Protein AF-A0AA39SZL5-F1 (afdb_monomer_lite)

Structure (mmCIF, N/CA/C/O backbone):
data_AF-A0AA39SZL5-F1
#
_entry.id   AF-A0AA39SZL5-F1
#
loop_
_atom_site.group_PDB
_atom_site.id
_atom_site.type_symbol
_atom_site.label_atom_id
_atom_site.label_alt_id
_atom_site.label_comp_id
_atom_site.label_asym_id
_atom_site.label_entity_id
_atom_site.label_seq_id
_atom_site.pdbx_PDB_ins_code
_atom_site.Cartn_x
_atom_site.Cartn_y
_atom_site.Cartn_z
_atom_site.occupancy
_atom_site.B_iso_or_equiv
_atom_site.auth_seq_id
_atom_site.auth_comp_id
_atom_site.auth_asym_id
_atom_site.auth_atom_id
_atom_site.pdbx_PDB_model_num
ATOM 1 N N . MET A 1 1 ? 24.197 2.209 -47.113 1.00 43.38 1 MET A N 1
ATOM 2 C CA . MET A 1 1 ? 23.077 3.140 -46.863 1.00 43.38 1 MET A CA 1
ATOM 3 C C . MET A 1 1 ? 22.555 2.832 -45.471 1.00 43.38 1 MET A C 1
ATOM 5 O O . MET A 1 1 ? 21.836 1.860 -45.314 1.00 43.38 1 MET A O 1
ATOM 9 N N . GLY A 1 2 ? 23.031 3.547 -44.449 1.00 51.88 2 GLY A N 1
ATOM 10 C CA . GLY A 1 2 ? 22.530 3.372 -43.086 1.00 51.88 2 GLY A CA 1
ATOM 11 C C . GLY A 1 2 ? 21.248 4.175 -42.947 1.00 51.88 2 GLY A C 1
ATOM 12 O O . GLY A 1 2 ? 21.309 5.394 -42.823 1.00 51.88 2 GLY A O 1
ATOM 13 N N . SER A 1 3 ? 20.095 3.523 -43.061 1.00 55.16 3 SER A N 1
ATOM 14 C CA . SER A 1 3 ? 18.816 4.147 -42.741 1.00 55.16 3 SER A CA 1
ATOM 15 C C . SER A 1 3 ? 18.801 4.426 -41.243 1.00 55.16 3 SER A C 1
ATOM 17 O O . SER A 1 3 ? 18.588 3.523 -40.440 1.00 55.16 3 SER A O 1
ATOM 19 N N . SER A 1 4 ? 19.071 5.676 -40.876 1.00 61.16 4 SER A N 1
ATOM 20 C CA . SER A 1 4 ? 18.769 6.232 -39.560 1.00 61.16 4 SER A CA 1
ATOM 21 C C . SER A 1 4 ? 17.246 6.293 -39.413 1.00 61.16 4 SER A C 1
ATOM 23 O O . SER A 1 4 ? 16.648 7.363 -39.513 1.00 61.16 4 SER A O 1
ATOM 25 N N . SER A 1 5 ? 16.604 5.134 -39.271 1.00 70.81 5 SER A N 1
ATOM 26 C CA . SER A 1 5 ? 15.200 5.055 -38.893 1.00 70.81 5 SER A CA 1
ATOM 27 C C . SER A 1 5 ? 15.112 5.554 -37.460 1.00 70.81 5 SER A C 1
ATOM 29 O O . SER A 1 5 ? 15.676 4.952 -36.548 1.00 70.81 5 SER A O 1
ATOM 31 N N . VAL A 1 6 ? 14.479 6.711 -37.288 1.00 81.31 6 VAL A N 1
ATOM 32 C CA . VAL A 1 6 ? 14.141 7.233 -35.968 1.00 81.31 6 VAL A CA 1
ATOM 33 C C . VAL A 1 6 ? 13.272 6.176 -35.295 1.00 81.31 6 VAL A C 1
ATOM 35 O O . VAL A 1 6 ? 12.199 5.870 -35.802 1.00 81.31 6 VAL A O 1
ATOM 38 N N . ILE A 1 7 ? 13.773 5.590 -34.208 1.00 84.69 7 ILE A N 1
ATOM 39 C CA . ILE A 1 7 ? 13.018 4.627 -33.405 1.00 84.69 7 ILE A CA 1
ATOM 40 C C . ILE A 1 7 ? 11.883 5.396 -32.730 1.00 84.69 7 ILE A C 1
ATOM 42 O O . ILE A 1 7 ? 12.132 6.446 -32.123 1.00 84.69 7 ILE A O 1
ATOM 46 N N . SER A 1 8 ? 10.650 4.906 -32.849 1.00 90.31 8 SER A N 1
ATOM 47 C CA . SER A 1 8 ? 9.512 5.544 -32.186 1.00 90.31 8 SER A CA 1
ATOM 48 C C . SER A 1 8 ? 9.460 5.174 -30.695 1.00 90.31 8 SER A C 1
ATOM 50 O O . SER A 1 8 ? 9.896 4.087 -30.304 1.00 90.31 8 SER A O 1
ATOM 52 N N . PRO A 1 9 ? 8.925 6.046 -29.823 1.00 90.94 9 PRO A N 1
ATOM 53 C CA . PRO A 1 9 ? 8.702 5.705 -28.418 1.00 90.94 9 PRO A CA 1
ATOM 54 C C . PRO A 1 9 ? 7.874 4.425 -28.227 1.00 90.94 9 PRO A C 1
ATOM 56 O O . PRO A 1 9 ? 8.140 3.658 -27.305 1.00 90.94 9 PRO A O 1
ATOM 59 N N . GLU A 1 10 ? 6.904 4.168 -29.105 1.00 91.94 10 GLU A N 1
ATOM 60 C CA . GLU A 1 10 ? 6.053 2.979 -29.070 1.00 91.94 10 GLU A CA 1
ATOM 61 C C . GLU A 1 10 ? 6.851 1.695 -29.332 1.00 91.94 10 GLU A C 1
ATOM 63 O O . GLU A 1 10 ? 6.691 0.725 -28.593 1.00 91.94 10 GLU A O 1
ATOM 68 N N . GLU A 1 11 ? 7.756 1.709 -30.317 1.00 88.88 11 GLU A N 1
ATOM 69 C CA . GLU A 1 11 ? 8.648 0.578 -30.621 1.00 88.88 11 GLU A CA 1
ATOM 70 C C . GLU A 1 11 ? 9.566 0.254 -29.433 1.00 88.88 11 GLU A C 1
ATOM 72 O O . GLU A 1 11 ? 9.794 -0.913 -29.104 1.00 88.88 11 GLU A O 1
ATOM 77 N N . VAL A 1 12 ? 10.061 1.285 -28.739 1.00 89.19 12 VAL A N 1
ATOM 78 C CA . VAL A 1 12 ? 10.860 1.102 -27.518 1.00 89.19 12 VAL A CA 1
ATOM 79 C C . VAL A 1 12 ? 10.017 0.480 -26.407 1.00 89.19 12 VAL A C 1
ATOM 81 O O . VAL A 1 12 ? 10.463 -0.465 -25.759 1.00 89.19 12 VAL A O 1
ATOM 84 N N . LEU A 1 13 ? 8.804 0.987 -26.176 1.00 88.81 13 LEU A N 1
ATOM 85 C CA . LEU A 1 13 ? 7.923 0.474 -25.125 1.00 88.81 13 LEU A CA 1
ATOM 86 C C . LEU A 1 13 ? 7.527 -0.984 -25.372 1.00 88.81 13 LEU A C 1
ATOM 88 O O . LEU A 1 13 ? 7.577 -1.785 -24.440 1.00 88.81 13 LEU A O 1
ATOM 92 N N . GLU A 1 14 ? 7.195 -1.345 -26.612 1.00 91.06 14 GLU A N 1
ATOM 93 C CA . GLU A 1 14 ? 6.883 -2.726 -26.985 1.00 91.06 14 GLU A CA 1
ATOM 94 C C . GLU A 1 14 ? 8.084 -3.653 -26.745 1.00 91.06 14 GLU A C 1
ATOM 96 O O . GLU A 1 14 ? 7.936 -4.714 -26.134 1.00 91.06 14 GLU A O 1
ATOM 101 N N . SER A 1 15 ? 9.294 -3.227 -27.125 1.00 90.50 15 SER A N 1
ATOM 102 C CA . SER A 1 15 ? 10.520 -3.978 -26.830 1.00 90.50 15 SER A CA 1
ATOM 103 C C . SER A 1 15 ? 10.723 -4.184 -25.324 1.00 90.50 15 SER A C 1
ATOM 105 O O . SER A 1 15 ? 10.996 -5.305 -24.900 1.00 90.50 15 SER A O 1
ATOM 107 N N . LEU A 1 16 ? 10.544 -3.135 -24.511 1.00 90.12 16 LEU A N 1
ATOM 108 C CA . LEU A 1 16 ? 10.714 -3.187 -23.049 1.00 90.12 16 LEU A CA 1
ATOM 109 C C . LEU A 1 16 ? 9.665 -4.061 -22.344 1.00 90.12 16 LEU A C 1
ATOM 111 O O . LEU A 1 16 ? 9.911 -4.603 -21.261 1.00 90.12 16 LEU A O 1
ATOM 115 N N . MET A 1 17 ? 8.461 -4.149 -22.910 1.00 89.06 17 MET A N 1
ATOM 116 C CA . MET A 1 17 ? 7.420 -5.048 -22.416 1.00 89.06 17 MET A CA 1
ATOM 117 C C . MET A 1 17 ? 7.757 -6.506 -22.738 1.00 89.06 17 MET A C 1
ATOM 119 O O . MET A 1 17 ? 7.555 -7.375 -21.892 1.00 89.06 17 MET A O 1
ATOM 123 N N . ASN A 1 18 ? 8.302 -6.768 -23.927 1.00 92.31 18 ASN A N 1
ATOM 124 C CA . ASN A 1 18 ? 8.603 -8.119 -24.398 1.00 92.31 18 ASN A CA 1
ATOM 125 C C . ASN A 1 18 ? 9.893 -8.708 -23.806 1.00 92.31 18 ASN A C 1
ATOM 127 O O . ASN A 1 18 ? 9.981 -9.921 -23.622 1.00 92.31 18 ASN A O 1
ATOM 131 N N . ASP A 1 19 ? 10.890 -7.878 -23.492 1.00 93.69 19 ASP A N 1
ATOM 132 C CA . ASP A 1 19 ? 12.176 -8.326 -22.939 1.00 93.69 19 ASP A CA 1
ATOM 133 C C . ASP A 1 19 ? 12.175 -8.498 -21.404 1.00 93.69 19 ASP A C 1
ATOM 135 O O . ASP A 1 19 ? 13.172 -8.927 -20.819 1.00 93.69 19 ASP A O 1
ATOM 139 N N . GLY A 1 20 ? 11.051 -8.193 -20.743 1.00 93.06 20 GLY A N 1
ATOM 140 C CA . GLY A 1 20 ? 10.882 -8.326 -19.294 1.00 93.06 20 GLY A CA 1
ATOM 141 C C . GLY A 1 20 ? 11.492 -7.183 -18.471 1.00 93.06 20 GLY A C 1
ATOM 142 O O . GLY A 1 20 ? 11.515 -7.252 -17.233 1.00 93.06 20 GLY A O 1
ATOM 143 N N . THR A 1 21 ? 11.966 -6.108 -19.107 1.00 94.25 21 THR A N 1
ATOM 144 C CA . THR A 1 21 ? 12.526 -4.935 -18.418 1.00 94.25 21 THR A CA 1
ATOM 145 C C . THR A 1 21 ? 11.478 -4.239 -17.555 1.00 94.25 21 THR A C 1
ATOM 147 O O . THR A 1 21 ? 11.770 -3.878 -16.410 1.00 94.25 21 THR A O 1
ATOM 150 N N . ILE A 1 22 ? 10.241 -4.101 -18.047 1.00 93.12 22 ILE A N 1
ATOM 151 C CA . ILE A 1 22 ? 9.136 -3.504 -17.277 1.00 93.12 22 ILE A CA 1
ATOM 152 C C . ILE A 1 22 ? 8.839 -4.306 -16.006 1.00 93.12 22 ILE A C 1
ATOM 154 O O . ILE A 1 22 ? 8.689 -3.727 -14.927 1.00 93.12 22 ILE A O 1
ATOM 158 N N . ASP A 1 23 ? 8.807 -5.633 -16.094 1.00 93.06 23 ASP A N 1
ATOM 159 C CA . ASP A 1 23 ? 8.558 -6.477 -14.924 1.00 93.06 23 ASP A CA 1
ATOM 160 C C . ASP A 1 23 ? 9.740 -6.460 -13.950 1.00 93.06 23 ASP A C 1
ATOM 162 O O . ASP A 1 23 ? 9.545 -6.402 -12.734 1.00 93.06 23 ASP A O 1
ATOM 166 N N . SER A 1 24 ? 10.970 -6.384 -14.465 1.00 96.00 24 SER A N 1
ATOM 167 C CA . SER A 1 24 ? 12.172 -6.185 -13.649 1.00 96.00 24 SER A CA 1
ATOM 168 C C . SER A 1 24 ? 12.139 -4.853 -12.888 1.00 96.00 24 SER A C 1
ATOM 170 O O . SER A 1 24 ? 12.507 -4.795 -11.711 1.00 96.00 24 SER A O 1
ATOM 172 N N . LEU A 1 25 ? 11.671 -3.778 -13.529 1.00 95.06 25 LEU A N 1
ATOM 173 C CA . LEU A 1 25 ? 11.445 -2.473 -12.901 1.00 95.06 25 LEU A CA 1
ATOM 174 C C . LEU A 1 25 ? 10.373 -2.555 -11.808 1.00 95.06 25 LEU A C 1
ATOM 176 O O . LEU A 1 25 ? 10.621 -2.123 -10.681 1.00 95.06 25 LEU A O 1
ATOM 180 N N . ARG A 1 26 ? 9.219 -3.169 -12.095 1.00 95.56 26 ARG A N 1
ATOM 181 C CA . ARG A 1 26 ? 8.149 -3.388 -11.105 1.00 95.56 26 ARG A CA 1
ATOM 182 C C . ARG A 1 26 ? 8.651 -4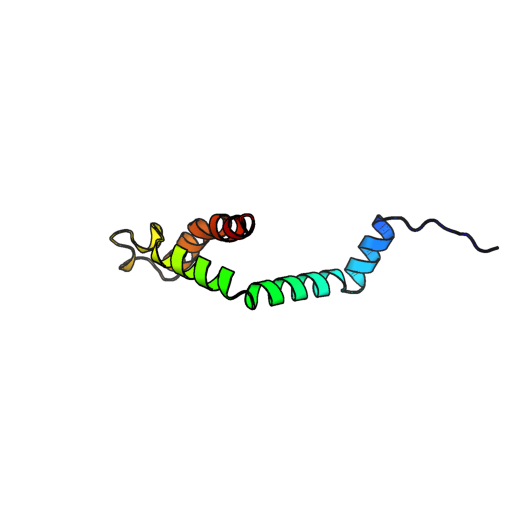.171 -9.896 1.00 95.56 26 ARG A C 1
ATOM 184 O O . ARG A 1 26 ? 8.380 -3.782 -8.761 1.00 95.56 26 ARG A O 1
ATOM 191 N N . LEU A 1 27 ? 9.426 -5.231 -10.119 1.00 97.00 27 LEU A N 1
ATOM 192 C CA . LEU A 1 27 ? 10.004 -6.035 -9.045 1.00 97.00 27 LEU A CA 1
ATOM 193 C C . LEU A 1 27 ? 10.967 -5.218 -8.174 1.00 97.00 27 LEU A C 1
ATOM 195 O O . LEU A 1 27 ? 10.909 -5.314 -6.947 1.00 97.00 27 LEU A O 1
ATOM 199 N N . LYS A 1 28 ? 11.822 -4.383 -8.780 1.00 96.88 28 LYS A N 1
ATOM 200 C CA . LYS A 1 28 ? 12.709 -3.475 -8.035 1.00 96.88 28 LYS A CA 1
ATOM 201 C C . LYS A 1 28 ? 11.917 -2.503 -7.161 1.00 96.88 28 LYS A C 1
ATOM 203 O O . LYS A 1 28 ? 12.252 -2.365 -5.987 1.00 96.88 28 LYS A O 1
ATOM 208 N N . ILE A 1 29 ? 10.853 -1.898 -7.696 1.00 94.62 29 ILE A N 1
ATOM 209 C CA . ILE A 1 29 ? 9.968 -1.004 -6.933 1.00 94.62 29 ILE A CA 1
ATOM 210 C C . ILE A 1 29 ? 9.351 -1.761 -5.753 1.00 94.62 29 ILE A C 1
ATOM 212 O O . ILE A 1 29 ? 9.472 -1.318 -4.615 1.00 94.62 29 ILE A O 1
ATOM 216 N N . ILE A 1 30 ? 8.761 -2.938 -5.989 1.00 94.00 30 ILE A N 1
ATOM 217 C CA . ILE A 1 30 ? 8.171 -3.772 -4.929 1.00 94.00 30 ILE A CA 1
ATOM 218 C C . ILE A 1 30 ? 9.198 -4.087 -3.838 1.00 94.00 30 ILE A C 1
ATOM 220 O O . ILE A 1 30 ? 8.884 -3.989 -2.654 1.00 94.00 30 ILE A O 1
ATOM 224 N N . ASN A 1 31 ? 10.424 -4.452 -4.211 1.00 96.38 31 ASN A N 1
ATOM 225 C CA . ASN A 1 31 ? 11.472 -4.773 -3.246 1.00 96.38 31 ASN A CA 1
ATOM 226 C C . ASN A 1 31 ? 11.888 -3.551 -2.418 1.00 96.38 31 ASN A C 1
ATOM 228 O O . ASN A 1 31 ? 12.048 -3.674 -1.206 1.00 96.38 31 ASN A O 1
ATOM 232 N N . GLN A 1 32 ? 12.003 -2.372 -3.036 1.00 94.50 32 GLN A N 1
ATOM 233 C CA . GLN A 1 32 ? 12.274 -1.128 -2.312 1.00 94.50 32 GLN A CA 1
ATOM 234 C C . GLN A 1 32 ? 11.136 -0.760 -1.355 1.00 94.50 32 GLN A C 1
ATOM 236 O O . GLN A 1 32 ? 11.403 -0.368 -0.223 1.00 94.50 32 GLN A O 1
ATOM 241 N N . LEU A 1 33 ? 9.878 -0.933 -1.771 1.00 91.12 33 LEU A N 1
ATOM 242 C CA . LEU A 1 33 ? 8.716 -0.712 -0.906 1.00 91.12 33 LEU A CA 1
ATOM 243 C C . LEU A 1 33 ? 8.709 -1.671 0.285 1.00 91.12 33 LEU A C 1
ATOM 245 O O . LEU A 1 33 ? 8.511 -1.240 1.415 1.00 91.12 33 LEU A O 1
ATOM 249 N N . LYS A 1 34 ? 8.971 -2.961 0.046 1.00 89.69 34 LYS A N 1
ATOM 250 C CA . LYS A 1 34 ? 9.042 -3.984 1.100 1.00 89.69 34 LYS A CA 1
ATOM 251 C C . LYS A 1 34 ? 10.162 -3.722 2.105 1.00 89.69 34 LYS A C 1
ATOM 253 O O . LYS A 1 34 ? 9.993 -4.032 3.277 1.00 89.69 34 LYS A O 1
ATOM 258 N N . ALA A 1 35 ? 11.292 -3.185 1.648 1.00 93.94 35 ALA A N 1
ATOM 259 C CA . ALA A 1 35 ? 12.432 -2.846 2.496 1.00 93.94 35 ALA A CA 1
ATOM 260 C C . ALA A 1 35 ? 12.287 -1.484 3.202 1.00 93.94 35 ALA A C 1
ATOM 262 O O . ALA A 1 35 ? 13.133 -1.129 4.021 1.00 93.94 35 ALA A O 1
ATOM 263 N N . ASN A 1 36 ? 11.248 -0.704 2.885 1.00 93.19 36 ASN A N 1
ATOM 264 C CA . ASN A 1 36 ? 11.029 0.600 3.493 1.00 93.19 36 ASN A CA 1
ATOM 265 C C . ASN A 1 36 ? 10.414 0.444 4.895 1.00 93.19 36 ASN A C 1
ATOM 267 O O . ASN A 1 36 ? 9.198 0.349 5.071 1.00 93.19 36 ASN A O 1
ATOM 271 N N . GLU A 1 37 ? 11.287 0.430 5.899 1.00 93.50 37 GLU A N 1
ATOM 272 C CA . GLU A 1 37 ? 10.920 0.309 7.311 1.00 93.50 37 GLU A CA 1
ATOM 273 C C . GLU A 1 37 ? 10.055 1.470 7.813 1.00 93.50 37 GLU A C 1
ATOM 275 O O . GLU A 1 37 ? 9.158 1.260 8.627 1.00 93.50 37 GLU A O 1
ATOM 2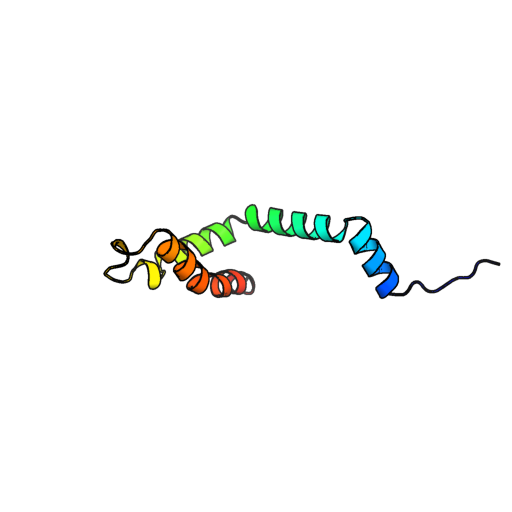80 N N . GLU A 1 38 ? 10.276 2.685 7.315 1.00 91.00 38 GLU A N 1
ATOM 281 C CA . GLU A 1 38 ? 9.475 3.851 7.688 1.00 91.00 38 GLU A CA 1
ATOM 282 C C . GLU A 1 38 ? 8.028 3.699 7.213 1.00 91.00 38 GLU A C 1
ATOM 284 O O . GLU A 1 38 ? 7.103 3.806 8.017 1.00 91.00 38 GLU A O 1
ATOM 289 N N . LEU A 1 39 ? 7.830 3.335 5.943 1.00 90.94 39 LEU A N 1
ATOM 290 C CA . LEU A 1 39 ? 6.509 3.060 5.380 1.00 90.94 39 LEU A CA 1
ATOM 291 C C . LEU A 1 39 ? 5.801 1.933 6.139 1.00 90.94 39 LEU A C 1
ATOM 293 O O . LEU A 1 39 ? 4.609 2.035 6.441 1.00 90.94 39 LEU A O 1
ATOM 297 N N . LYS A 1 40 ? 6.535 0.870 6.487 1.00 92.25 40 LYS A N 1
ATOM 298 C CA . LYS A 1 40 ? 6.010 -0.231 7.302 1.00 92.25 40 LYS A CA 1
ATOM 299 C C . LYS A 1 40 ? 5.539 0.269 8.669 1.00 92.25 40 LYS A C 1
ATOM 301 O O . LYS A 1 40 ? 4.420 -0.035 9.074 1.00 92.25 40 LYS A O 1
ATOM 306 N N . ASN A 1 41 ? 6.357 1.059 9.360 1.00 93.31 41 ASN A N 1
ATOM 307 C CA . ASN A 1 41 ? 6.029 1.588 10.683 1.00 93.31 41 ASN A CA 1
ATOM 308 C C . ASN A 1 41 ? 4.839 2.553 10.639 1.00 93.31 41 ASN A C 1
ATOM 310 O O . ASN A 1 41 ? 3.976 2.495 11.512 1.00 93.31 41 ASN A O 1
ATOM 314 N N . THR A 1 42 ? 4.756 3.403 9.616 1.00 92.12 42 THR A N 1
ATOM 315 C CA . THR A 1 42 ? 3.598 4.276 9.385 1.00 92.12 42 THR A CA 1
ATOM 316 C C . THR A 1 42 ? 2.334 3.453 9.149 1.00 92.12 42 THR A C 1
ATOM 318 O O . THR A 1 42 ? 1.331 3.684 9.816 1.00 92.12 42 THR A O 1
ATOM 321 N N . THR A 1 43 ? 2.398 2.424 8.298 1.00 93.38 43 THR A N 1
ATOM 322 C CA . THR A 1 43 ? 1.265 1.515 8.045 1.00 93.38 43 THR A CA 1
ATOM 323 C C . THR A 1 43 ? 0.776 0.845 9.333 1.00 93.38 43 THR A C 1
ATOM 325 O O . THR A 1 43 ? -0.428 0.792 9.574 1.00 93.38 43 THR A O 1
ATOM 328 N N . 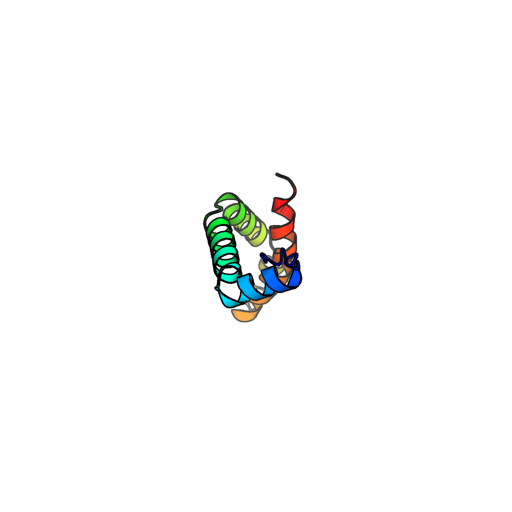ILE A 1 44 ? 1.695 0.377 10.188 1.00 94.19 44 ILE A N 1
ATOM 329 C CA . ILE A 1 44 ? 1.359 -0.225 11.489 1.00 94.19 44 ILE A CA 1
ATOM 330 C C . ILE A 1 44 ? 0.650 0.791 12.389 1.00 94.19 44 ILE A C 1
ATOM 332 O O . ILE A 1 44 ? -0.439 0.502 12.876 1.00 94.19 44 ILE A O 1
ATOM 336 N N . LYS A 1 45 ? 1.212 1.994 12.558 1.00 94.62 45 LYS A N 1
ATOM 337 C CA . LYS A 1 45 ? 0.601 3.049 13.387 1.00 94.62 45 LYS A CA 1
ATOM 338 C C . LYS A 1 45 ? -0.799 3.424 12.906 1.00 94.62 45 LYS A C 1
ATOM 340 O O . LYS A 1 45 ? -1.699 3.626 13.715 1.00 94.62 45 LYS A O 1
ATOM 345 N N . MET A 1 46 ? -0.999 3.506 11.592 1.00 94.44 46 MET A N 1
ATOM 346 C CA . MET A 1 46 ? -2.310 3.813 11.020 1.00 94.44 46 MET A CA 1
ATOM 347 C C . MET A 1 46 ? -3.303 2.665 11.224 1.00 94.44 46 MET A C 1
ATOM 349 O O . MET A 1 46 ? -4.469 2.922 11.509 1.00 94.44 46 MET A O 1
ATOM 353 N N . ALA A 1 47 ? -2.851 1.410 11.155 1.00 94.25 47 ALA A N 1
ATOM 354 C CA . ALA A 1 47 ? -3.678 0.254 11.489 1.00 94.25 47 ALA A CA 1
ATOM 355 C C . ALA A 1 47 ? -4.069 0.228 12.974 1.00 94.25 47 ALA A C 1
ATOM 357 O O . ALA A 1 47 ? -5.230 -0.008 13.291 1.00 94.25 47 ALA A O 1
ATOM 358 N N . GLU A 1 48 ? -3.149 0.547 13.886 1.00 94.06 48 GLU A N 1
ATOM 359 C CA . GLU A 1 48 ? -3.452 0.682 15.320 1.00 94.06 48 GLU A CA 1
ATOM 360 C C . GLU A 1 48 ? -4.511 1.766 15.589 1.00 94.06 48 GLU A C 1
ATOM 362 O O . GLU A 1 48 ? -5.321 1.636 16.505 1.00 94.06 48 GLU A O 1
ATOM 367 N N . GLN A 1 49 ? -4.545 2.812 14.760 1.00 94.50 49 GLN A N 1
ATOM 368 C CA . GLN A 1 49 ? -5.512 3.912 14.827 1.00 94.50 49 GLN A CA 1
ATOM 369 C C . GLN A 1 49 ? -6.756 3.707 13.941 1.00 94.50 49 GLN A C 1
ATOM 371 O O . GLN A 1 49 ? -7.621 4.584 13.899 1.00 94.50 49 GLN A O 1
ATOM 376 N N . SER A 1 50 ? -6.870 2.569 13.246 1.00 95.56 50 SER A N 1
ATOM 377 C CA . SER A 1 50 ? -7.958 2.283 12.301 1.00 95.56 50 SER A CA 1
ATOM 378 C C . SER A 1 50 ? -9.316 2.387 12.981 1.00 95.56 50 SER A C 1
ATOM 380 O O . SER A 1 50 ? -9.548 1.783 14.032 1.00 95.56 50 SER A O 1
ATOM 382 N N . LYS A 1 51 ? -10.257 3.107 12.364 1.00 93.88 51 LYS A N 1
ATOM 383 C CA . LYS A 1 51 ? -11.627 3.169 12.881 1.00 93.88 51 LYS A CA 1
ATOM 384 C C . LYS A 1 51 ? -12.312 1.824 12.717 1.00 93.88 51 LYS A C 1
ATOM 386 O O . LYS A 1 51 ? -13.042 1.418 13.615 1.00 93.88 51 LYS A O 1
ATOM 391 N N . VAL A 1 52 ? -12.054 1.129 11.607 1.00 93.56 52 VAL A N 1
ATOM 392 C CA . VAL A 1 52 ? -12.615 -0.201 11.340 1.00 93.56 52 VAL A CA 1
ATOM 393 C C . VAL A 1 52 ? -12.216 -1.182 12.441 1.00 93.56 52 VAL A C 1
ATOM 395 O O . VAL A 1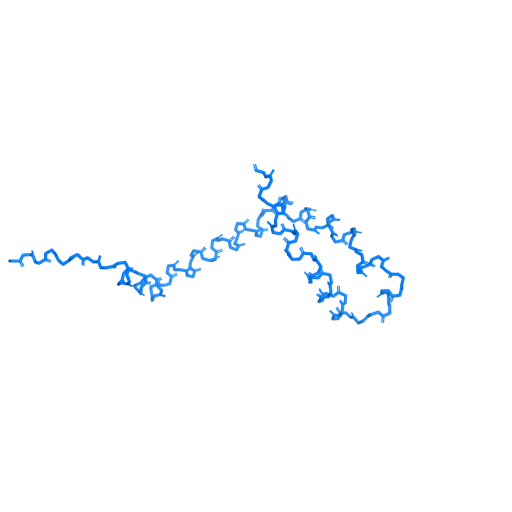 52 ? -13.089 -1.826 13.016 1.00 93.56 52 VAL A O 1
ATOM 398 N N . LEU A 1 53 ? -10.926 -1.248 12.791 1.00 93.31 53 LEU A N 1
ATOM 399 C CA . LEU A 1 53 ? -10.440 -2.172 13.822 1.00 93.31 53 LEU A CA 1
ATOM 400 C C . LEU A 1 53 ? -10.848 -1.760 15.242 1.00 93.31 53 LEU A C 1
ATOM 402 O O . LEU A 1 53 ? -11.083 -2.626 16.081 1.00 93.31 53 LEU A O 1
ATOM 406 N N . ASN A 1 54 ? -10.959 -0.458 15.516 1.00 95.00 54 ASN A N 1
ATOM 407 C CA . ASN A 1 54 ? -11.319 0.055 16.841 1.00 95.00 54 ASN A CA 1
ATOM 408 C C . ASN A 1 54 ? -12.837 0.222 17.055 1.00 95.00 54 ASN A C 1
ATOM 410 O O . ASN A 1 54 ? -13.264 0.738 18.091 1.00 95.00 54 ASN A O 1
ATOM 414 N N . THR A 1 55 ? -13.674 -0.197 16.102 1.00 94.75 55 THR A N 1
ATOM 415 C CA . THR A 1 55 ? -15.135 -0.131 16.250 1.00 94.75 55 THR A CA 1
ATOM 416 C C . THR A 1 55 ? -15.634 -1.243 17.187 1.00 94.75 55 THR A C 1
ATOM 418 O O . THR A 1 55 ? -15.273 -2.406 16.994 1.00 94.75 55 THR A O 1
ATOM 421 N N . PRO A 1 56 ? -16.507 -0.944 18.174 1.00 95.38 56 PRO A N 1
ATOM 422 C CA . PRO A 1 56 ? -17.117 -1.977 19.012 1.00 95.38 56 PRO A CA 1
ATOM 423 C C . PRO A 1 56 ? -17.826 -3.048 18.173 1.00 95.38 56 PRO A C 1
ATOM 425 O O . PRO A 1 56 ? -18.660 -2.721 17.329 1.00 95.38 56 PRO A O 1
ATOM 428 N N . GLY A 1 57 ? -17.533 -4.327 18.420 1.00 92.44 57 GLY A N 1
ATOM 429 C CA . GLY A 1 57 ? -18.077 -5.436 17.637 1.00 92.44 57 GLY A CA 1
ATOM 430 C C . GLY A 1 57 ? -17.153 -5.940 16.526 1.00 92.44 57 GLY A C 1
ATOM 431 O O . GLY A 1 57 ? -17.487 -6.953 15.907 1.00 92.44 57 GLY A O 1
ATOM 432 N N . ALA A 1 58 ? -16.000 -5.302 16.288 1.00 92.88 58 ALA A N 1
ATOM 433 C CA . ALA A 1 58 ? -14.982 -5.795 15.356 1.00 92.88 58 ALA A CA 1
ATOM 434 C C . ALA A 1 58 ? -14.536 -7.231 15.692 1.00 92.88 58 ALA A C 1
ATOM 436 O O . ALA A 1 58 ? -14.294 -8.036 14.799 1.00 92.88 58 ALA A O 1
ATOM 437 N N . GLU A 1 59 ? -14.538 -7.619 16.970 1.00 92.06 59 GLU A N 1
ATOM 438 C CA . GLU A 1 59 ? -14.210 -8.976 17.419 1.00 92.06 59 GLU A CA 1
ATOM 439 C C . GLU A 1 59 ? -15.169 -10.065 16.904 1.00 92.06 59 GLU A C 1
ATOM 441 O O . GLU A 1 59 ? -14.846 -11.252 16.954 1.00 92.06 59 GLU A O 1
ATOM 446 N N . LYS A 1 60 ? -16.352 -9.676 16.411 1.00 95.19 60 LYS A N 1
ATOM 447 C CA . LYS A 1 60 ? -17.360 -10.582 15.838 1.00 95.19 60 LYS A CA 1
ATOM 448 C C . LYS A 1 60 ? -17.273 -10.678 14.316 1.00 95.19 60 LYS A C 1
ATOM 450 O O . LYS A 1 60 ? -17.982 -11.495 13.729 1.00 95.19 60 LYS A O 1
ATOM 455 N N . GLN A 1 61 ? -16.451 -9.844 13.683 1.00 93.69 61 GLN A N 1
ATOM 456 C CA . GLN A 1 61 ? -16.255 -9.863 12.241 1.00 93.69 61 GLN A CA 1
ATOM 457 C C . GLN A 1 61 ? -15.450 -11.088 11.816 1.00 93.69 61 GLN A C 1
ATOM 459 O O . GLN A 1 61 ? -14.635 -11.649 12.552 1.00 93.69 61 GLN A O 1
ATOM 464 N N . THR A 1 62 ? -15.674 -11.514 10.582 1.00 95.62 62 THR A N 1
ATOM 465 C CA . THR A 1 62 ? -14.889 -12.579 9.976 1.00 95.62 62 THR A CA 1
ATOM 466 C C . THR A 1 62 ? -13.456 -12.116 9.732 1.00 95.62 62 THR A C 1
ATOM 468 O O . THR A 1 62 ? -13.176 -10.937 9.514 1.00 95.62 62 THR A O 1
ATOM 471 N N . LYS A 1 63 ? -12.527 -13.076 9.654 1.00 93.69 63 LYS A N 1
ATOM 472 C CA . LYS A 1 63 ? -11.144 -12.789 9.253 1.00 93.69 63 LYS A CA 1
ATOM 473 C C . LYS A 1 63 ? -11.081 -12.049 7.916 1.00 93.69 63 LYS A C 1
ATOM 475 O O . LYS A 1 63 ? -10.199 -11.239 7.724 1.00 93.69 63 LYS A O 1
ATOM 480 N N . ARG A 1 64 ? -11.995 -12.308 6.982 1.00 95.88 64 ARG A N 1
ATOM 481 C CA . ARG A 1 64 ? -12.000 -11.589 5.707 1.00 95.88 64 ARG A CA 1
ATOM 482 C C . ARG A 1 64 ? -12.334 -10.110 5.899 1.00 95.88 64 ARG A C 1
ATOM 484 O O . ARG A 1 64 ? -11.611 -9.265 5.393 1.00 95.88 64 ARG A O 1
ATOM 491 N N . GLU A 1 65 ? -13.381 -9.803 6.655 1.00 93.62 65 GLU A N 1
ATOM 492 C CA . GLU A 1 65 ? -13.801 -8.421 6.926 1.00 93.62 65 GLU A CA 1
ATOM 493 C C . GLU A 1 65 ? -12.721 -7.637 7.680 1.00 93.62 65 GLU A C 1
ATOM 495 O O . GLU A 1 65 ? -12.413 -6.510 7.300 1.00 93.62 65 GLU A O 1
ATOM 500 N N . LEU A 1 66 ? -12.062 -8.273 8.654 1.00 93.25 66 LEU A N 1
ATOM 501 C CA . LEU A 1 66 ? -10.940 -7.694 9.403 1.00 93.25 66 LEU A CA 1
ATOM 502 C C . LEU A 1 66 ? -9.682 -7.431 8.559 1.00 93.25 66 LEU A C 1
ATOM 504 O O . LEU A 1 66 ? -8.748 -6.805 9.048 1.00 93.25 66 LEU A O 1
ATOM 508 N N . PHE A 1 67 ? -9.621 -7.911 7.317 1.00 92.12 67 PHE A N 1
ATOM 509 C CA . PHE A 1 67 ? -8.513 -7.643 6.396 1.00 92.12 67 PHE A CA 1
ATOM 510 C C . PHE A 1 67 ? -8.952 -6.714 5.263 1.00 92.12 67 PHE A C 1
ATOM 512 O O . PHE A 1 67 ? -8.263 -5.737 4.973 1.00 92.12 67 PHE A O 1
ATOM 519 N N . ASP A 1 68 ? -10.102 -6.989 4.644 1.00 95.50 68 ASP A N 1
ATOM 520 C CA . ASP A 1 68 ? -10.607 -6.237 3.496 1.00 95.50 68 ASP A CA 1
ATOM 521 C C . ASP A 1 68 ? -10.985 -4.800 3.898 1.00 95.50 68 ASP A C 1
ATOM 523 O O . ASP A 1 68 ? -10.598 -3.854 3.210 1.00 95.50 68 ASP A O 1
ATOM 527 N N . ALA A 1 69 ? -11.684 -4.608 5.023 1.00 94.19 69 ALA A N 1
ATOM 528 C CA . ALA A 1 69 ? -12.166 -3.285 5.421 1.00 94.19 69 ALA A CA 1
ATOM 529 C C . ALA A 1 69 ? -11.043 -2.344 5.910 1.00 94.19 69 ALA A C 1
ATOM 531 O O . ALA A 1 69 ? -10.986 -1.212 5.423 1.00 94.19 69 ALA A O 1
ATOM 532 N N . PRO A 1 70 ? -10.088 -2.768 6.768 1.00 93.94 70 PRO A N 1
ATOM 533 C CA . PRO A 1 70 ? -8.937 -1.927 7.099 1.00 93.94 70 PRO A CA 1
ATOM 534 C C . PRO A 1 70 ? -8.043 -1.660 5.889 1.00 93.94 70 PRO A C 1
ATOM 536 O O . PRO A 1 70 ? -7.510 -0.565 5.755 1.00 93.94 70 PRO A O 1
ATOM 539 N N . ARG A 1 71 ? -7.900 -2.618 4.960 1.00 93.81 71 ARG A N 1
ATOM 540 C CA . ARG A 1 71 ? -7.171 -2.365 3.711 1.00 93.81 71 ARG A CA 1
ATOM 541 C C . ARG A 1 71 ? -7.812 -1.224 2.921 1.00 93.81 71 ARG A C 1
ATOM 543 O O . ARG A 1 71 ? -7.099 -0.315 2.516 1.00 93.81 71 ARG A O 1
ATOM 550 N N . GLN A 1 72 ? -9.131 -1.252 2.730 1.00 94.81 72 GLN A N 1
ATOM 551 C CA . GLN A 1 72 ? -9.847 -0.183 2.026 1.00 94.81 72 GLN A CA 1
ATOM 552 C C . GLN A 1 72 ? -9.721 1.175 2.729 1.00 94.81 72 GLN A C 1
ATOM 554 O O . GLN A 1 72 ? -9.605 2.194 2.057 1.00 94.81 72 GLN A O 1
ATOM 559 N N . GLU A 1 73 ? -9.722 1.194 4.064 1.00 95.12 73 GLU A N 1
ATOM 560 C CA . GLU A 1 73 ? -9.527 2.417 4.852 1.00 95.12 73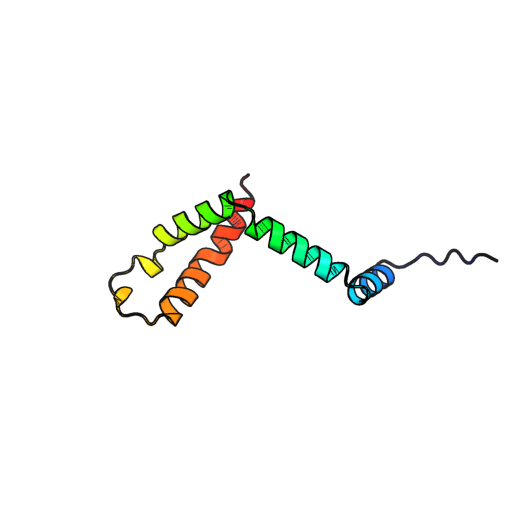 GLU A CA 1
ATOM 561 C C . GLU A 1 73 ? -8.107 2.988 4.696 1.00 95.12 73 GLU A C 1
ATOM 563 O O . GLU A 1 73 ? -7.937 4.202 4.602 1.00 95.12 73 GLU A O 1
ATOM 568 N N . LEU A 1 74 ? -7.086 2.126 4.687 1.00 94.56 74 LEU A N 1
ATOM 569 C CA . LEU A 1 74 ? -5.690 2.531 4.868 1.00 94.56 74 LEU A CA 1
ATOM 570 C C . LEU A 1 74 ? -4.877 2.620 3.569 1.00 94.56 74 LEU A C 1
ATOM 572 O O . LEU A 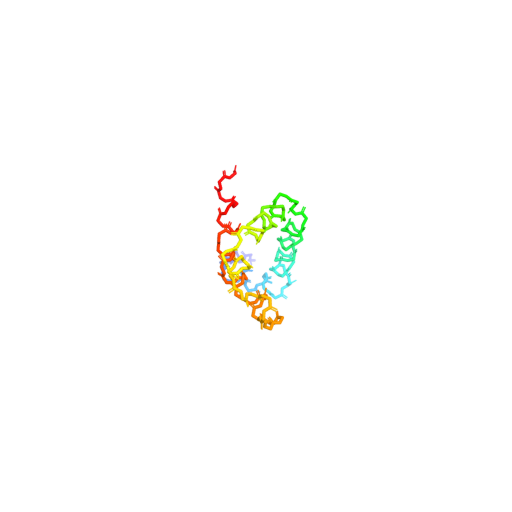1 74 ? -3.839 3.276 3.572 1.00 94.56 74 LEU A O 1
ATOM 576 N N . GLU A 1 75 ? -5.313 1.995 2.469 1.00 91.56 75 GLU A N 1
ATOM 577 C CA . GLU A 1 75 ? -4.526 1.895 1.227 1.00 91.56 75 GLU A CA 1
ATOM 578 C C . GLU A 1 75 ? -4.136 3.269 0.658 1.00 91.56 75 GLU A C 1
ATOM 580 O O . GLU A 1 75 ? -2.949 3.530 0.463 1.00 91.56 75 GLU A O 1
ATOM 585 N N . THR A 1 76 ? -5.095 4.176 0.458 1.00 92.12 76 THR A N 1
ATOM 586 C CA . THR A 1 76 ? -4.810 5.530 -0.050 1.00 92.12 76 THR A CA 1
ATOM 587 C C . THR A 1 76 ? -4.004 6.373 0.950 1.00 92.12 76 THR A C 1
ATOM 589 O O . THR A 1 76 ? -2.940 6.862 0.569 1.00 92.12 76 THR A O 1
ATOM 592 N N . PRO A 1 77 ? -4.401 6.484 2.235 1.00 91.44 77 PRO A N 1
ATOM 593 C CA . PRO A 1 77 ? -3.664 7.301 3.203 1.00 91.44 77 PRO A CA 1
ATOM 594 C C . PRO A 1 77 ? -2.202 6.875 3.419 1.00 91.44 77 PRO A C 1
ATOM 596 O O . PRO A 1 77 ? -1.321 7.719 3.580 1.00 91.44 77 PRO A O 1
ATOM 599 N N . VAL A 1 78 ? -1.916 5.567 3.406 1.00 90.25 78 VAL A N 1
ATOM 600 C CA . VAL A 1 78 ? -0.543 5.050 3.527 1.00 90.25 78 VAL A CA 1
ATOM 601 C C . VAL A 1 78 ? 0.302 5.452 2.319 1.00 90.25 78 VAL A C 1
ATOM 603 O O . VAL A 1 78 ? 1.467 5.818 2.482 1.00 90.25 78 VAL A O 1
ATOM 606 N N . LEU A 1 79 ? -0.264 5.411 1.112 1.00 86.31 79 LEU A N 1
ATOM 607 C CA . LEU A 1 79 ? 0.446 5.812 -0.102 1.00 86.31 79 LEU A CA 1
ATOM 608 C C . LEU A 1 79 ? 0.725 7.323 -0.124 1.00 86.31 79 LEU A C 1
ATOM 610 O O . LEU A 1 79 ? 1.855 7.713 -0.415 1.00 86.31 79 LEU A O 1
ATOM 614 N N . GLU A 1 80 ? -0.252 8.149 0.257 1.00 86.44 80 GLU A N 1
ATOM 615 C CA . GLU A 1 80 ? -0.130 9.617 0.320 1.00 86.44 80 GLU A CA 1
ATOM 616 C C . GLU A 1 80 ? 0.849 10.088 1.405 1.00 86.44 80 GLU A C 1
ATOM 618 O O . GLU A 1 80 ? 1.564 11.072 1.216 1.00 86.44 80 GLU A O 1
ATOM 623 N N . SER A 1 81 ? 0.971 9.350 2.517 1.00 76.75 81 SER A N 1
ATOM 624 C CA . SER A 1 81 ? 1.926 9.673 3.591 1.00 76.75 81 SER A CA 1
ATOM 625 C C . SER A 1 81 ? 3.392 9.723 3.128 1.00 76.75 81 SER A C 1
ATOM 627 O O . SER A 1 81 ? 4.241 10.272 3.828 1.00 76.75 81 SER A O 1
ATOM 629 N N . ARG A 1 82 ? 3.697 9.190 1.935 1.00 63.50 82 ARG A N 1
ATOM 630 C CA . ARG A 1 82 ? 5.032 9.213 1.322 1.00 63.50 82 ARG A CA 1
ATOM 631 C C . ARG A 1 82 ? 5.342 10.489 0.542 1.00 63.50 82 ARG A C 1
ATOM 633 O O . ARG A 1 82 ? 6.507 10.704 0.240 1.00 63.50 82 ARG A O 1
ATOM 640 N N . GLU A 1 83 ? 4.345 11.307 0.205 1.00 57.16 83 GLU A N 1
ATOM 641 C CA . GLU A 1 83 ? 4.547 12.556 -0.553 1.00 57.16 83 GLU A CA 1
ATOM 642 C C . GLU A 1 83 ? 4.951 13.739 0.346 1.00 57.16 83 GLU A C 1
ATOM 644 O O . GLU A 1 83 ? 5.263 14.819 -0.144 1.00 57.16 83 GLU A O 1
ATOM 649 N N . SER A 1 84 ? 4.951 13.537 1.669 1.00 50.56 84 SER A N 1
ATOM 650 C CA . SER A 1 84 ? 5.246 14.569 2.676 1.00 50.56 84 SER A CA 1
ATOM 651 C C . SER A 1 84 ? 6.692 14.542 3.208 1.00 50.56 84 SER A C 1
ATOM 653 O O . SER A 1 84 ? 6.996 15.278 4.149 1.00 50.56 84 SER A O 1
ATOM 655 N N . LEU A 1 85 ? 7.560 13.693 2.642 1.00 46.25 85 LEU A N 1
ATOM 656 C CA . LEU A 1 85 ? 8.989 13.547 2.968 1.00 46.25 85 LEU A CA 1
ATOM 657 C C . LEU A 1 85 ? 9.853 13.986 1.782 1.00 46.25 85 LEU A C 1
ATOM 659 O O . LEU A 1 85 ? 10.894 14.632 2.035 1.00 46.25 85 LEU A O 1
#

Organism: Acer saccharum (NCBI:txid4024)

Foldseek 3Di:
DDPPPPQDPVNVVVVCVVVCVVVVVVVVVVVVCVPPPVLVVVLVVVLVVDPCCVPPCNVVDDPVSNPVVSCVVPVVVSVVVVVVD

Radius of gyration: 21.15 Å; chains: 1; bounding box: 41×27×66 Å

pLDDT: mean 88.65, std 12.11, range [43.38, 97.0]

Secondary structure (DSSP, 8-state):
--------HHHHHHHHHHTTHHHHHHHHHHHHHHT-HHHHHHHHHHHHT-TTTTSTTGGGS-TTHHHHHHHHHHHHHHHHTTTT-

Sequence (85 aa):
MGSSSVISPEEVLESLMNDGTIDSLRLKIINQLKANEELKNTTIKMAEQSKVLNTPGAEKQTKRELFDAPRQELETPVLESRESL